Protein AF-A0A379U1T8-F1 (afdb_monomer)

Structure (mmCIF, N/CA/C/O backbone):
data_AF-A0A379U1T8-F1
#
_entry.id   AF-A0A379U1T8-F1
#
loop_
_atom_site.group_PDB
_atom_site.id
_atom_site.type_symbol
_atom_site.label_atom_id
_atom_site.label_alt_id
_atom_site.label_comp_id
_atom_site.label_asym_id
_atom_site.label_entity_id
_atom_site.label_seq_id
_atom_site.pdbx_PDB_ins_code
_atom_site.Cartn_x
_atom_site.Cartn_y
_atom_site.Cartn_z
_atom_site.occupancy
_atom_site.B_iso_or_equiv
_atom_site.auth_seq_id
_atom_site.auth_comp_id
_atom_site.auth_asym_id
_atom_site.auth_atom_id
_atom_site.pdbx_PDB_model_num
ATOM 1 N N . MET A 1 1 ? -5.895 -19.912 -6.587 1.00 42.62 1 MET A N 1
ATOM 2 C CA . MET A 1 1 ? -5.052 -18.820 -6.049 1.00 42.62 1 MET A CA 1
ATOM 3 C C . MET A 1 1 ? -4.078 -18.420 -7.145 1.00 42.62 1 MET A C 1
ATOM 5 O O . MET A 1 1 ? -3.086 -19.106 -7.343 1.00 42.62 1 MET A O 1
ATOM 9 N N . ASN A 1 2 ? -4.416 -17.400 -7.933 1.00 49.25 2 ASN A N 1
ATOM 10 C CA . ASN A 1 2 ? -3.633 -17.021 -9.110 1.00 49.25 2 ASN A CA 1
ATOM 11 C C . ASN A 1 2 ? -2.384 -16.250 -8.663 1.00 49.25 2 ASN A C 1
ATOM 13 O O . ASN A 1 2 ? -2.467 -15.071 -8.333 1.00 49.25 2 ASN A O 1
ATOM 17 N N . ASN A 1 3 ? -1.240 -16.934 -8.600 1.00 52.75 3 ASN A N 1
ATOM 18 C CA . ASN A 1 3 ? 0.060 -16.303 -8.381 1.00 52.75 3 ASN A CA 1
ATOM 19 C C . ASN A 1 3 ? 0.500 -15.636 -9.686 1.00 52.75 3 ASN A C 1
ATOM 21 O O . ASN A 1 3 ? 1.145 -16.260 -10.527 1.00 52.75 3 ASN A O 1
ATOM 25 N N . VAL A 1 4 ? 0.139 -14.366 -9.864 1.00 59.81 4 VAL A N 1
ATOM 26 C CA . VAL A 1 4 ? 0.731 -13.538 -10.916 1.00 59.81 4 VAL A CA 1
ATOM 27 C C . VAL A 1 4 ? 2.193 -13.295 -10.527 1.00 59.81 4 VAL A C 1
ATOM 29 O O . VAL A 1 4 ? 2.505 -12.500 -9.640 1.00 59.81 4 VAL A O 1
ATOM 32 N N . LEU A 1 5 ? 3.102 -14.039 -11.158 1.00 60.38 5 LEU A N 1
ATOM 33 C CA . LEU A 1 5 ? 4.552 -13.896 -11.030 1.00 60.38 5 LEU A CA 1
ATOM 34 C C . LEU A 1 5 ? 5.003 -12.618 -11.748 1.00 60.38 5 LEU A C 1
ATOM 36 O O . LEU A 1 5 ? 5.587 -12.663 -12.827 1.00 60.38 5 LEU A O 1
ATOM 40 N N . LEU A 1 6 ? 4.720 -11.452 -11.163 1.00 65.88 6 LEU A N 1
ATOM 41 C CA . LEU A 1 6 ? 5.350 -10.224 -11.631 1.00 65.88 6 LEU A CA 1
ATOM 42 C C . LEU A 1 6 ? 6.847 -10.245 -11.274 1.00 65.88 6 LEU A C 1
ATOM 44 O O . LEU A 1 6 ? 7.193 -10.506 -10.110 1.00 65.88 6 LEU A O 1
ATOM 48 N N . PRO A 1 7 ? 7.739 -9.908 -12.224 1.00 77.12 7 PRO A N 1
ATOM 49 C CA . PRO A 1 7 ? 9.154 -9.708 -11.944 1.00 77.12 7 PRO A CA 1
ATOM 50 C C . PRO A 1 7 ? 9.368 -8.753 -10.764 1.00 77.12 7 PRO A C 1
ATOM 52 O O . PRO A 1 7 ? 8.577 -7.837 -10.514 1.00 77.12 7 PRO A O 1
ATOM 55 N N . MET A 1 8 ? 10.446 -8.967 -10.006 1.00 75.00 8 MET A N 1
ATOM 56 C CA . MET A 1 8 ? 10.762 -8.194 -8.795 1.00 75.00 8 MET A CA 1
ATOM 57 C C . MET A 1 8 ? 10.745 -6.679 -9.050 1.00 75.00 8 MET A C 1
ATOM 59 O O . MET A 1 8 ? 10.256 -5.916 -8.214 1.00 75.00 8 MET A O 1
ATOM 63 N N . ASP A 1 9 ? 11.247 -6.253 -10.208 1.00 82.25 9 ASP A N 1
ATOM 64 C CA . ASP A 1 9 ? 11.320 -4.851 -10.617 1.00 82.25 9 ASP A CA 1
ATOM 65 C C . ASP A 1 9 ? 9.945 -4.247 -10.890 1.00 82.25 9 ASP A C 1
ATOM 67 O O . ASP A 1 9 ? 9.637 -3.172 -10.371 1.00 82.25 9 ASP A O 1
ATOM 71 N N . THR A 1 10 ? 9.064 -4.983 -11.568 1.00 86.31 10 THR A N 1
ATOM 72 C CA . THR A 1 10 ? 7.677 -4.563 -11.805 1.00 86.31 10 THR A CA 1
ATOM 73 C C . THR A 1 10 ? 6.918 -4.398 -10.489 1.00 86.31 10 THR A C 1
ATOM 75 O O . THR A 1 10 ? 6.232 -3.397 -10.279 1.00 86.31 10 THR A O 1
ATOM 78 N N . ARG A 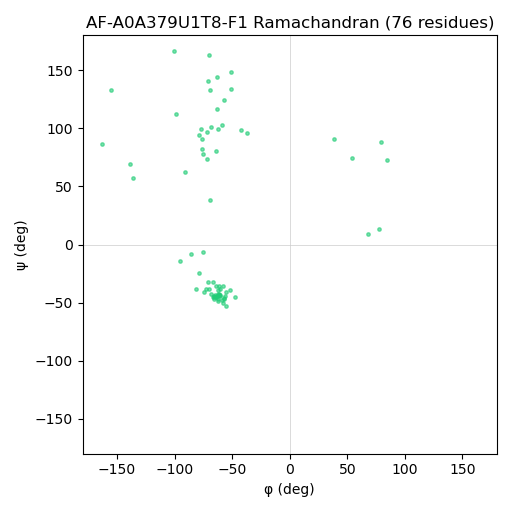1 11 ? 7.098 -5.324 -9.536 1.00 86.50 11 ARG A N 1
ATOM 79 C CA . ARG A 1 11 ? 6.472 -5.222 -8.203 1.00 86.50 11 ARG A CA 1
ATOM 80 C C . ARG A 1 11 ? 6.983 -4.016 -7.416 1.00 86.50 11 ARG A C 1
ATOM 82 O O . ARG A 1 11 ? 6.217 -3.376 -6.695 1.00 86.50 11 ARG A O 1
ATOM 89 N N . ARG A 1 12 ? 8.265 -3.672 -7.565 1.00 8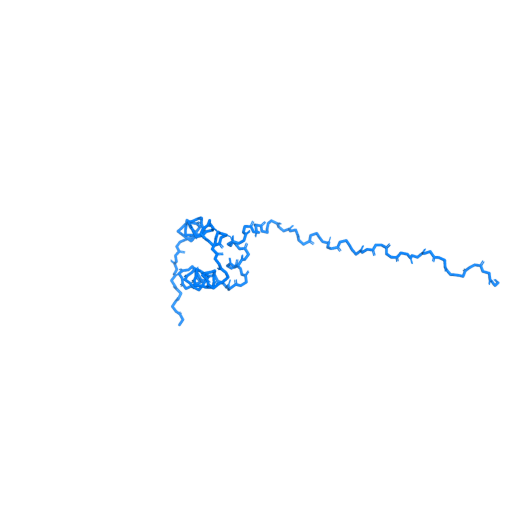7.25 12 ARG A N 1
ATOM 90 C CA . ARG A 1 12 ? 8.872 -2.489 -6.937 1.00 87.25 12 ARG A CA 1
ATOM 91 C C . ARG A 1 12 ? 8.363 -1.191 -7.558 1.00 87.25 12 ARG A C 1
ATOM 93 O O . ARG A 1 12 ? 8.143 -0.224 -6.831 1.00 87.25 12 ARG A O 1
ATOM 100 N N . GLN A 1 13 ? 8.156 -1.169 -8.872 1.00 88.19 13 GLN A N 1
ATOM 101 C CA . GLN A 1 13 ? 7.578 -0.028 -9.577 1.00 88.19 13 GLN A CA 1
ATOM 102 C C . GLN A 1 13 ? 6.119 0.198 -9.165 1.00 88.19 13 GLN A C 1
ATOM 104 O O . GLN A 1 13 ? 5.761 1.318 -8.801 1.00 88.19 13 GLN A O 1
ATOM 109 N N . LEU 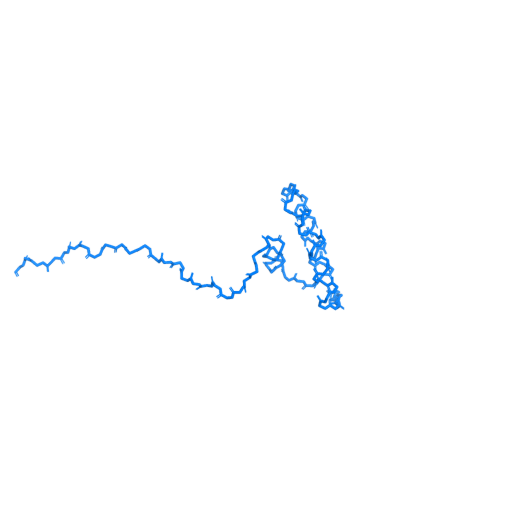A 1 14 ? 5.322 -0.874 -9.092 1.00 90.12 14 LEU A N 1
ATOM 110 C CA . LEU A 1 14 ? 3.956 -0.834 -8.564 1.00 90.12 14 LEU A CA 1
ATOM 111 C C . LEU A 1 14 ? 3.923 -0.304 -7.125 1.00 90.12 14 LEU A C 1
ATOM 113 O O . LEU A 1 14 ? 3.142 0.590 -6.806 1.00 90.12 14 LEU A O 1
ATOM 117 N N . LEU A 1 15 ? 4.812 -0.807 -6.262 1.00 91.38 15 LEU A N 1
ATOM 118 C CA . LEU A 1 15 ? 4.931 -0.325 -4.888 1.00 91.38 15 LEU A CA 1
ATOM 119 C C . LEU A 1 15 ? 5.215 1.183 -4.839 1.00 91.38 15 LEU A C 1
ATOM 121 O O . LEU A 1 15 ? 4.582 1.894 -4.063 1.00 91.38 15 LEU A O 1
ATOM 125 N N . ARG A 1 16 ? 6.160 1.679 -5.650 1.00 89.81 16 ARG A N 1
ATOM 126 C CA . ARG A 1 16 ? 6.509 3.109 -5.700 1.00 89.81 16 ARG A CA 1
ATOM 127 C C . ARG A 1 16 ? 5.318 3.967 -6.127 1.00 89.81 16 ARG A C 1
ATOM 129 O O . ARG A 1 16 ? 5.070 4.983 -5.486 1.00 89.81 16 ARG A O 1
ATOM 136 N N . ALA A 1 17 ? 4.573 3.538 -7.146 1.00 90.75 17 ALA A N 1
ATOM 137 C CA . ALA A 1 17 ? 3.395 4.251 -7.636 1.00 90.75 17 ALA A CA 1
ATOM 138 C C . ALA A 1 17 ? 2.263 4.296 -6.593 1.00 90.75 17 ALA A C 1
ATOM 140 O O . ALA A 1 17 ? 1.665 5.345 -6.357 1.00 90.75 17 ALA A O 1
ATOM 141 N N . LEU A 1 18 ? 1.993 3.171 -5.923 1.00 92.38 18 LEU A N 1
ATOM 142 C CA . LEU A 1 18 ? 0.896 3.076 -4.957 1.00 92.38 18 LEU A CA 1
ATOM 143 C C . LEU A 1 18 ? 1.225 3.686 -3.592 1.00 92.38 18 LEU A C 1
ATOM 145 O O . LEU A 1 18 ? 0.307 4.101 -2.886 1.00 92.38 18 LEU A O 1
ATOM 149 N N . LYS A 1 19 ? 2.505 3.774 -3.213 1.00 92.56 19 LYS A N 1
ATOM 150 C CA . LYS A 1 19 ? 2.931 4.274 -1.897 1.00 92.56 19 LYS A CA 1
ATOM 151 C C . LYS A 1 19 ? 2.379 5.667 -1.595 1.00 92.56 19 LYS A C 1
ATOM 153 O O . LYS A 1 19 ? 1.746 5.851 -0.559 1.00 92.56 19 LYS A O 1
ATOM 158 N N . THR A 1 20 ? 2.582 6.631 -2.491 1.00 90.44 20 THR A N 1
ATOM 159 C CA . THR A 1 20 ? 2.138 8.020 -2.283 1.00 90.44 20 THR A CA 1
ATOM 160 C C . THR A 1 20 ? 0.621 8.097 -2.126 1.00 90.44 20 THR A C 1
ATOM 162 O O . THR A 1 20 ? 0.119 8.714 -1.188 1.00 90.44 20 THR A O 1
ATOM 165 N N . ARG A 1 21 ? -0.118 7.382 -2.984 1.00 92.50 21 ARG A N 1
ATOM 166 C CA . ARG A 1 21 ? -1.584 7.324 -2.934 1.00 92.50 21 ARG A CA 1
ATOM 167 C C . ARG A 1 21 ? -2.081 6.683 -1.638 1.00 92.50 21 ARG A C 1
ATOM 169 O O . ARG A 1 21 ? -2.966 7.221 -0.985 1.00 92.50 21 ARG A O 1
ATOM 176 N N . TYR A 1 22 ? -1.475 5.573 -1.225 1.00 94.38 22 TYR A N 1
ATOM 177 C CA . TYR A 1 22 ? -1.808 4.881 0.020 1.00 94.38 22 TYR A CA 1
ATOM 178 C C . TYR A 1 22 ? -1.564 5.754 1.260 1.00 94.38 22 TYR A C 1
ATOM 180 O O . TYR A 1 22 ? -2.311 5.687 2.237 1.00 94.38 22 TYR A O 1
ATOM 188 N N . GLN A 1 23 ? -0.522 6.584 1.241 1.00 90.12 23 GLN A N 1
ATOM 189 C CA . GLN A 1 23 ? -0.213 7.481 2.352 1.00 90.12 23 GLN A CA 1
ATOM 190 C C . GLN A 1 23 ? -1.208 8.648 2.450 1.00 90.12 23 GLN A C 1
ATOM 192 O O . GLN A 1 23 ? -1.622 8.971 3.563 1.00 90.12 23 GLN A O 1
ATOM 197 N N . ALA A 1 24 ? -1.641 9.204 1.314 1.00 91.94 24 ALA A N 1
ATOM 198 C CA . ALA A 1 24 ? -2.498 10.392 1.236 1.00 91.94 24 ALA A CA 1
ATOM 199 C C . ALA A 1 24 ? -4.016 10.125 1.327 1.00 91.94 24 ALA A C 1
ATOM 201 O O . ALA A 1 24 ? -4.801 11.065 1.390 1.00 91.94 24 ALA A O 1
ATOM 202 N N . THR A 1 25 ? -4.450 8.865 1.304 1.00 93.19 25 THR A N 1
ATOM 203 C CA . THR A 1 25 ? -5.870 8.503 1.171 1.00 93.19 25 THR A CA 1
ATOM 204 C C . THR A 1 25 ? -6.536 8.130 2.504 1.00 93.19 25 THR A C 1
ATOM 206 O O . THR A 1 25 ? -5.870 7.890 3.517 1.00 93.19 25 THR A O 1
ATOM 209 N N . SER A 1 26 ? -7.869 8.058 2.513 1.00 93.50 26 SER A N 1
ATOM 210 C CA . SER A 1 26 ? -8.664 7.694 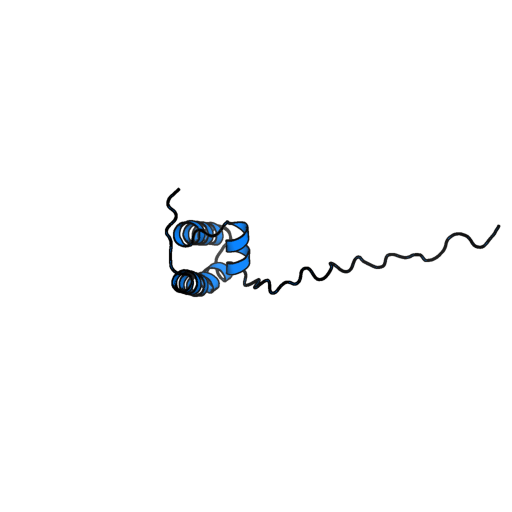3.691 1.00 93.50 26 SER A CA 1
ATOM 211 C C . SER A 1 26 ? -8.510 6.212 4.072 1.00 93.50 26 SER A C 1
ATOM 213 O O . SER A 1 26 ? -8.089 5.377 3.273 1.00 93.50 26 SER A O 1
ATOM 215 N N . LYS A 1 27 ? -8.888 5.823 5.300 1.00 91.69 27 LYS A N 1
ATOM 216 C CA . LYS A 1 27 ? -8.775 4.421 5.760 1.00 91.69 27 LYS A CA 1
ATOM 217 C C . LYS A 1 27 ? -9.546 3.432 4.870 1.00 91.69 27 LYS A C 1
ATOM 219 O O . LYS A 1 27 ? -9.075 2.315 4.668 1.00 91.69 27 LYS A O 1
ATOM 224 N N . ALA A 1 28 ? -10.704 3.832 4.344 1.00 91.56 28 ALA A N 1
ATOM 225 C CA . ALA A 1 28 ? -11.509 2.994 3.457 1.00 91.56 28 ALA A CA 1
ATOM 226 C C . ALA A 1 28 ? -10.791 2.735 2.121 1.00 91.56 28 ALA A C 1
ATOM 228 O O . ALA 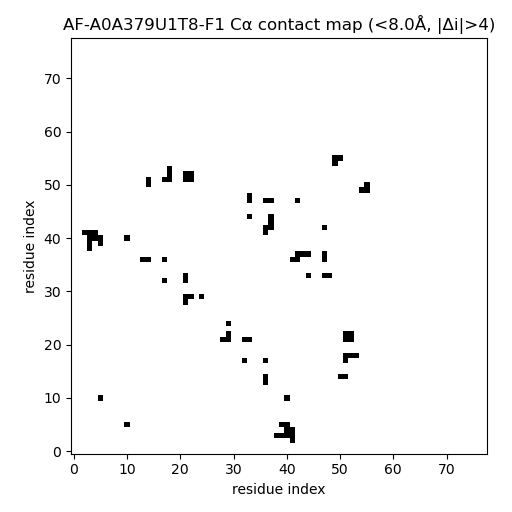A 1 28 ? -10.693 1.596 1.668 1.00 91.56 28 ALA A O 1
ATOM 229 N N . GLU A 1 29 ? -10.216 3.778 1.529 1.00 93.69 29 GLU A N 1
ATOM 230 C CA . GLU A 1 29 ? -9.478 3.686 0.269 1.00 93.69 29 GLU A CA 1
ATOM 231 C C . GLU A 1 29 ? -8.136 2.959 0.423 1.00 93.69 29 GLU A C 1
ATOM 233 O O . GLU A 1 29 ? -7.742 2.209 -0.471 1.00 93.69 29 GLU A O 1
ATOM 238 N N . LYS A 1 30 ? -7.473 3.077 1.584 1.00 94.56 30 LYS A N 1
ATOM 239 C CA . LYS A 1 30 ? -6.270 2.286 1.902 1.00 94.56 30 LYS A CA 1
ATOM 240 C C . LYS A 1 30 ? -6.529 0.790 1.778 1.00 94.56 30 LYS A C 1
ATOM 242 O O . LYS A 1 30 ? -5.681 0.076 1.252 1.00 94.56 30 LYS A O 1
ATOM 247 N N . THR A 1 31 ? -7.685 0.312 2.238 1.00 95.88 31 THR A N 1
ATOM 248 C CA . THR A 1 31 ? -8.047 -1.110 2.138 1.00 95.88 31 THR A CA 1
ATOM 249 C C . THR A 1 31 ? -8.131 -1.561 0.682 1.00 95.88 31 THR A C 1
ATOM 251 O O . THR A 1 31 ? -7.553 -2.591 0.349 1.00 95.88 31 THR A O 1
ATOM 254 N N . ARG A 1 32 ? -8.748 -0.754 -0.192 1.00 95.25 32 ARG A N 1
ATOM 255 C CA . ARG A 1 32 ? -8.857 -1.058 -1.629 1.00 95.25 32 ARG A CA 1
ATOM 256 C C . ARG A 1 32 ? -7.484 -1.127 -2.298 1.00 95.25 32 ARG A C 1
ATOM 258 O O . ARG A 1 32 ? -7.167 -2.118 -2.945 1.00 95.25 32 ARG A O 1
ATOM 265 N N . ILE A 1 33 ? -6.638 -0.121 -2.064 1.00 94.31 33 ILE A N 1
ATOM 266 C CA . ILE A 1 33 ? -5.267 -0.084 -2.604 1.00 94.31 33 ILE A CA 1
ATOM 267 C C . ILE A 1 33 ? -4.444 -1.280 -2.103 1.00 94.31 33 ILE A C 1
ATOM 269 O O . ILE A 1 33 ? -3.644 -1.851 -2.842 1.00 94.31 33 ILE A O 1
ATOM 273 N N . LEU A 1 34 ? -4.626 -1.669 -0.838 1.00 95.31 34 LEU A N 1
ATOM 274 C CA . LEU A 1 34 ? -3.935 -2.809 -0.246 1.00 95.31 34 LEU A CA 1
ATOM 275 C C . LEU A 1 34 ? -4.350 -4.134 -0.894 1.00 95.31 34 LEU A C 1
ATOM 277 O O . LEU A 1 34 ? -3.485 -4.962 -1.170 1.00 95.31 34 LEU A O 1
ATOM 281 N N . GLU A 1 35 ? -5.644 -4.347 -1.118 1.00 94.69 35 GLU A N 1
ATOM 282 C CA . GLU A 1 35 ? -6.171 -5.563 -1.749 1.00 94.69 35 GLU A CA 1
AT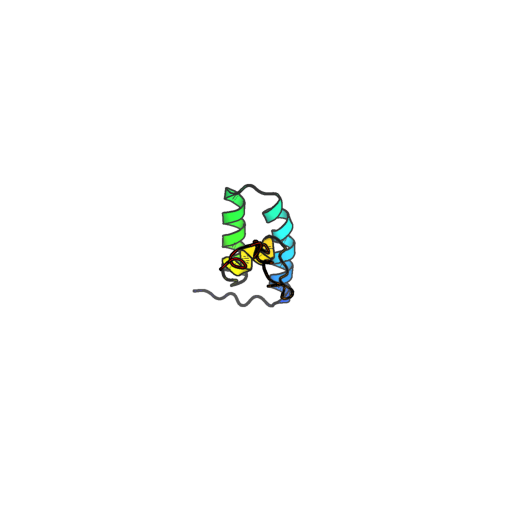OM 283 C C . GLU A 1 35 ? -5.698 -5.701 -3.193 1.00 94.69 35 GLU A C 1
ATOM 285 O O . GLU A 1 35 ? -5.191 -6.757 -3.568 1.00 94.69 35 GLU A O 1
ATOM 290 N N . GLU A 1 36 ? -5.762 -4.613 -3.960 1.00 92.62 36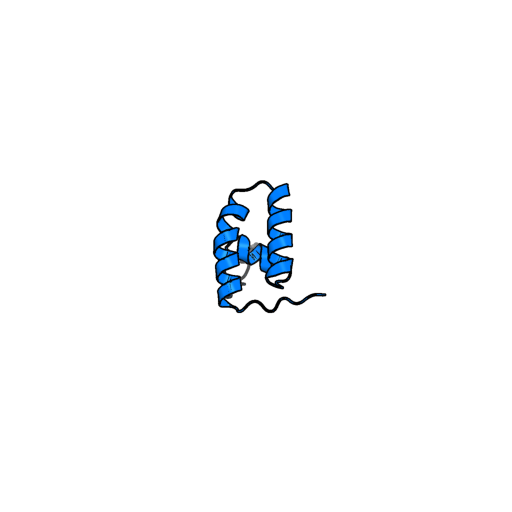 GLU A N 1
ATOM 291 C CA . GLU A 1 36 ? -5.239 -4.553 -5.324 1.00 92.62 36 GLU A CA 1
ATOM 292 C C . GLU A 1 36 ? -3.737 -4.868 -5.357 1.00 92.62 36 GLU A C 1
ATOM 294 O O . GLU A 1 36 ? -3.284 -5.730 -6.112 1.00 92.62 36 GLU A O 1
ATOM 299 N N . PHE A 1 37 ? -2.954 -4.237 -4.476 1.00 92.38 37 PHE A N 1
ATOM 300 C CA . PHE A 1 37 ? -1.522 -4.497 -4.394 1.00 92.38 37 PHE A CA 1
ATOM 301 C C . PHE A 1 37 ? -1.225 -5.960 -4.052 1.00 92.38 37 PHE A C 1
ATOM 303 O O . PHE A 1 37 ? -0.341 -6.553 -4.666 1.00 92.38 37 PHE A O 1
ATOM 310 N N . ILE A 1 38 ? -1.944 -6.565 -3.103 1.00 94.00 38 ILE A N 1
ATOM 311 C CA . ILE A 1 38 ? -1.778 -7.981 -2.734 1.00 94.00 38 ILE A CA 1
ATOM 312 C C . ILE A 1 38 ? -2.097 -8.891 -3.921 1.00 94.00 38 ILE A C 1
ATOM 314 O O . ILE A 1 38 ? -1.310 -9.790 -4.217 1.00 94.00 38 ILE A O 1
ATOM 318 N N . LEU A 1 39 ? -3.215 -8.637 -4.604 1.00 92.12 39 LEU A N 1
ATOM 319 C CA . LEU A 1 39 ? -3.675 -9.440 -5.733 1.00 92.12 39 LEU A CA 1
ATOM 320 C C . LEU A 1 39 ? -2.663 -9.431 -6.885 1.00 92.12 39 LEU A C 1
ATOM 322 O O . LEU A 1 39 ? -2.376 -10.478 -7.458 1.00 92.12 39 LEU A O 1
ATOM 326 N N . ILE A 1 40 ? -2.097 -8.262 -7.191 1.00 89.31 40 ILE A N 1
ATOM 327 C CA . ILE A 1 40 ? -1.177 -8.078 -8.320 1.00 89.31 40 ILE A CA 1
ATOM 328 C C . ILE A 1 40 ? 0.254 -8.526 -7.976 1.00 89.31 40 ILE A C 1
ATOM 330 O O . ILE A 1 40 ? 0.955 -9.083 -8.816 1.00 89.31 40 ILE A O 1
ATOM 334 N N . SER A 1 41 ? 0.725 -8.269 -6.751 1.00 86.88 41 SER A N 1
ATOM 335 C CA . SER A 1 41 ? 2.131 -8.498 -6.367 1.00 86.88 41 SER A CA 1
ATOM 336 C C . SER A 1 41 ? 2.406 -9.844 -5.688 1.00 86.88 41 SER A C 1
ATOM 338 O O . SER A 1 41 ? 3.577 -10.202 -5.498 1.00 86.88 41 SER A O 1
ATOM 340 N N . GLY A 1 42 ? 1.357 -10.542 -5.244 1.00 88.50 42 GLY A N 1
ATOM 341 C CA . GLY A 1 42 ? 1.455 -11.773 -4.458 1.00 88.50 42 GLY A CA 1
ATOM 342 C C . GLY A 1 42 ? 2.013 -11.581 -3.040 1.00 88.50 42 GLY A C 1
ATOM 343 O O . GLY A 1 42 ? 2.313 -12.559 -2.356 1.00 88.50 42 GLY A O 1
ATOM 344 N N . TYR A 1 43 ? 2.195 -10.343 -2.560 1.00 90.12 43 TYR A N 1
ATOM 345 C CA . TYR A 1 43 ? 2.667 -10.116 -1.193 1.00 90.12 43 TYR A CA 1
ATOM 346 C C . TYR A 1 43 ? 1.597 -10.461 -0.159 1.00 90.12 43 TYR A C 1
ATOM 348 O O . TYR A 1 43 ? 0.439 -10.075 -0.274 1.00 90.12 43 TYR A O 1
ATOM 356 N N . HIS A 1 44 ? 2.012 -11.075 0.950 1.00 92.50 44 HIS A N 1
ATOM 357 C CA . HIS A 1 44 ? 1.130 -11.228 2.101 1.00 92.50 44 HIS A CA 1
ATOM 358 C C . HIS A 1 44 ? 0.740 -9.861 2.686 1.00 92.50 44 HIS A C 1
ATOM 360 O O . HIS A 1 44 ? 1.583 -8.962 2.792 1.00 92.50 44 HIS A O 1
ATOM 366 N N . ARG A 1 45 ? -0.504 -9.731 3.169 1.00 93.12 45 ARG A N 1
ATOM 367 C CA . ARG A 1 45 ? -1.082 -8.480 3.698 1.00 93.12 45 ARG A CA 1
ATOM 368 C C . ARG A 1 45 ? -0.164 -7.750 4.680 1.00 93.12 45 ARG A C 1
ATOM 370 O O . ARG A 1 45 ? 0.048 -6.547 4.563 1.00 93.12 45 ARG A O 1
ATOM 377 N N . LYS A 1 46 ? 0.445 -8.481 5.619 1.00 92.00 46 LYS A N 1
ATOM 378 C CA . LYS A 1 46 ? 1.370 -7.916 6.622 1.00 92.00 46 LYS A CA 1
ATOM 379 C C . LYS A 1 46 ? 2.619 -7.291 5.993 1.00 92.00 46 LYS A C 1
ATOM 381 O O . LYS A 1 46 ? 3.105 -6.262 6.458 1.00 92.00 46 LYS A O 1
ATOM 386 N N . SER A 1 47 ? 3.159 -7.929 4.960 1.00 90.38 47 SER A N 1
ATOM 387 C CA . SER A 1 47 ? 4.329 -7.437 4.230 1.00 90.38 47 SER A CA 1
ATOM 388 C C . SER A 1 47 ? 3.954 -6.268 3.325 1.00 90.38 47 SER A C 1
ATOM 390 O O . SER A 1 47 ? 4.665 -5.269 3.320 1.00 90.38 47 SER A O 1
ATOM 392 N N . ALA A 1 48 ? 2.802 -6.341 2.659 1.00 92.81 48 ALA A N 1
ATOM 393 C CA . ALA A 1 48 ? 2.263 -5.261 1.843 1.00 92.81 48 ALA A CA 1
ATOM 394 C C . ALA A 1 48 ? 2.049 -3.964 2.637 1.00 92.81 48 ALA A C 1
ATOM 396 O O . ALA A 1 48 ? 2.572 -2.922 2.251 1.00 92.81 48 ALA A O 1
ATOM 397 N N . ILE A 1 49 ? 1.379 -4.035 3.794 1.00 93.00 49 ILE A N 1
ATOM 398 C CA . ILE A 1 49 ? 1.188 -2.880 4.690 1.00 93.00 49 ILE A CA 1
ATOM 399 C C . ILE A 1 49 ? 2.536 -2.265 5.077 1.00 93.00 49 ILE A C 1
ATOM 401 O O . ILE A 1 49 ? 2.699 -1.047 5.063 1.00 93.00 49 ILE A O 1
ATOM 405 N N . ARG A 1 50 ? 3.519 -3.105 5.416 1.00 89.81 50 ARG A N 1
ATOM 406 C CA . ARG A 1 50 ? 4.847 -2.650 5.840 1.00 89.81 50 ARG A CA 1
ATOM 407 C C . ARG A 1 50 ? 5.571 -1.894 4.721 1.00 89.81 50 ARG A C 1
ATOM 409 O O . ARG A 1 50 ? 6.114 -0.820 4.968 1.00 89.81 50 ARG A O 1
ATOM 416 N N . LEU A 1 51 ? 5.512 -2.421 3.499 1.00 91.81 51 LEU A N 1
ATOM 417 C CA . LEU A 1 51 ? 6.092 -1.802 2.307 1.00 91.81 51 LEU A CA 1
ATOM 418 C C . LEU A 1 51 ? 5.396 -0.479 1.945 1.00 91.81 51 LEU A C 1
ATOM 420 O O . LEU A 1 51 ? 6.076 0.525 1.735 1.00 91.81 51 LEU A O 1
ATOM 424 N N . LEU A 1 52 ? 4.060 -0.454 1.928 1.00 92.31 52 LEU A N 1
ATOM 425 C CA . LEU A 1 52 ? 3.262 0.737 1.600 1.00 92.31 52 LEU A CA 1
ATOM 426 C C . LEU A 1 52 ? 3.403 1.850 2.652 1.00 92.31 52 LEU A C 1
ATOM 428 O O . LEU A 1 52 ? 3.419 3.029 2.311 1.00 92.31 52 LEU A O 1
ATOM 432 N N . ASN A 1 53 ? 3.604 1.496 3.923 1.00 91.25 53 ASN A N 1
ATOM 433 C CA . ASN A 1 53 ? 3.925 2.462 4.976 1.00 91.25 53 ASN A CA 1
ATOM 434 C C . ASN A 1 53 ? 5.377 2.973 4.913 1.00 91.25 53 ASN A C 1
ATOM 436 O O . ASN A 1 53 ? 5.731 3.884 5.654 1.00 91.25 53 ASN A O 1
ATOM 440 N N . GLY A 1 54 ? 6.229 2.424 4.039 1.00 82.00 54 GLY A N 1
ATOM 441 C CA . 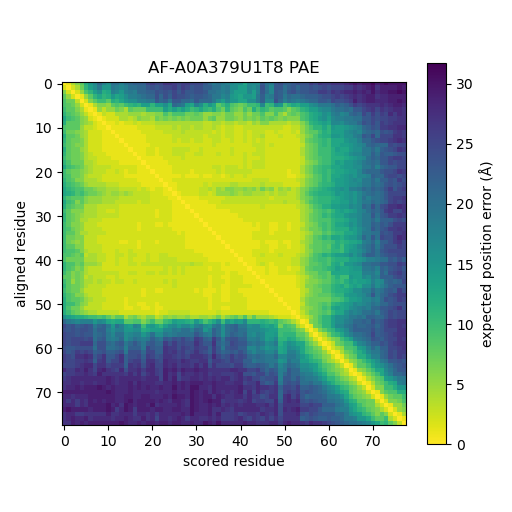GLY A 1 54 ? 7.629 2.832 3.920 1.00 82.00 54 GLY A CA 1
ATOM 442 C C . GLY A 1 54 ? 8.548 2.283 5.013 1.00 82.00 54 GLY A C 1
ATOM 443 O O . GLY A 1 54 ? 9.689 2.726 5.109 1.00 82.00 54 GLY A O 1
ATOM 444 N N . ALA A 1 55 ? 8.096 1.302 5.799 1.00 67.69 55 ALA A N 1
ATOM 445 C CA . ALA A 1 55 ? 8.951 0.592 6.741 1.00 67.69 55 ALA A CA 1
ATOM 446 C C . ALA A 1 55 ? 9.832 -0.401 5.967 1.00 67.69 55 ALA A C 1
ATOM 448 O O . ALA A 1 55 ? 9.529 -1.590 5.847 1.00 67.69 55 ALA A O 1
ATOM 449 N N . ILE A 1 56 ? 10.930 0.103 5.408 1.00 55.00 56 ILE A N 1
ATOM 450 C CA . ILE A 1 56 ? 12.000 -0.730 4.866 1.00 55.00 56 ILE A CA 1
ATOM 451 C C . ILE A 1 56 ? 12.700 -1.339 6.078 1.00 55.00 56 ILE A C 1
ATOM 453 O O . ILE A 1 56 ? 13.504 -0.691 6.741 1.00 55.00 56 ILE A O 1
ATOM 457 N N . THR A 1 57 ? 12.339 -2.569 6.437 1.00 51.16 57 THR A N 1
ATOM 458 C CA . THR A 1 57 ? 13.017 -3.287 7.515 1.00 51.16 57 THR A CA 1
ATOM 459 C C . THR A 1 57 ? 14.373 -3.770 7.014 1.00 51.16 57 THR A C 1
ATOM 461 O O . THR A 1 57 ? 14.534 -4.948 6.707 1.00 51.16 57 THR A O 1
ATOM 464 N N . SER A 1 58 ? 15.354 -2.874 6.950 1.00 49.19 58 SER A N 1
ATOM 465 C CA . SER A 1 58 ? 16.732 -3.261 7.241 1.00 49.19 58 SER A CA 1
ATOM 466 C C . SER A 1 58 ? 16.718 -3.695 8.700 1.00 49.19 58 SER A C 1
ATOM 468 O O . SER A 1 58 ? 16.310 -2.907 9.551 1.00 49.19 58 SER A O 1
ATOM 470 N N . GLY A 1 59 ? 17.013 -4.971 8.959 1.00 51.28 59 GLY A N 1
ATOM 471 C CA . GLY A 1 59 ? 16.803 -5.661 10.231 1.00 51.28 59 GLY A CA 1
ATOM 472 C C . GLY A 1 59 ? 17.068 -4.792 11.454 1.00 51.28 59 GLY A C 1
ATOM 473 O O . GLY A 1 59 ? 18.194 -4.661 11.918 1.00 51.28 59 GLY A O 1
ATOM 474 N N . ASN A 1 60 ? 16.000 -4.208 11.987 1.00 48.88 60 ASN A N 1
ATOM 475 C CA . ASN A 1 60 ? 16.066 -3.454 13.215 1.00 48.88 60 ASN A CA 1
ATOM 476 C C . ASN A 1 60 ? 14.887 -3.815 14.113 1.00 48.88 60 ASN A C 1
ATOM 478 O O . ASN A 1 60 ? 14.120 -2.986 14.586 1.00 48.88 60 ASN A O 1
ATOM 482 N N . HIS A 1 61 ? 14.819 -5.111 14.396 1.00 51.31 61 HIS A N 1
ATOM 483 C CA . HIS A 1 61 ? 14.382 -5.592 15.693 1.00 51.31 61 HIS A CA 1
ATOM 484 C C . HIS A 1 61 ? 15.462 -5.251 16.752 1.00 51.31 61 HIS A C 1
ATOM 486 O O . HIS A 1 61 ? 15.714 -6.075 17.632 1.00 51.31 61 HIS A O 1
ATOM 492 N N . ARG A 1 62 ? 16.143 -4.077 16.714 1.00 52.28 62 ARG A N 1
ATOM 493 C CA . ARG A 1 62 ? 16.781 -3.558 17.935 1.00 52.28 62 ARG A CA 1
ATOM 494 C C . ARG A 1 62 ? 15.616 -3.330 18.863 1.00 52.28 62 ARG A C 1
ATOM 496 O O . ARG A 1 62 ? 14.833 -2.399 18.716 1.00 52.28 62 ARG A O 1
ATOM 503 N N . ARG A 1 63 ? 15.474 -4.326 19.731 1.00 51.41 63 ARG A N 1
ATOM 504 C CA . ARG A 1 63 ? 15.343 -4.140 21.157 1.00 51.41 63 ARG A CA 1
ATOM 505 C C . ARG A 1 63 ? 14.494 -2.910 21.411 1.00 51.4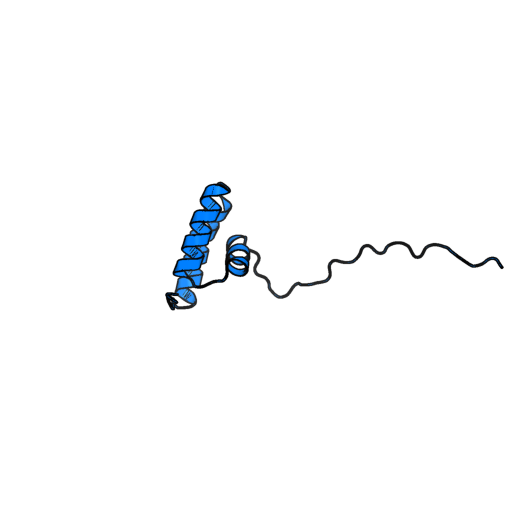1 63 ARG A C 1
ATOM 507 O O . ARG A 1 63 ? 15.009 -1.804 21.520 1.00 51.41 63 ARG A O 1
ATOM 514 N N . ARG A 1 64 ? 13.183 -3.141 21.519 1.00 53.06 64 ARG A N 1
ATOM 515 C CA . ARG A 1 64 ? 12.404 -2.416 22.519 1.00 53.06 64 ARG A CA 1
ATOM 516 C C . ARG A 1 64 ? 13.280 -2.423 23.765 1.00 53.06 64 ARG A C 1
ATOM 518 O O . ARG A 1 64 ? 13.414 -3.471 24.392 1.00 53.06 64 ARG A O 1
ATOM 525 N N . SER A 1 65 ? 13.993 -1.329 24.007 1.00 57.47 65 SER A N 1
ATOM 526 C CA . SER A 1 65 ? 14.732 -1.127 25.235 1.00 57.47 65 SER A CA 1
ATOM 527 C C . SER A 1 65 ? 13.659 -1.207 26.299 1.00 57.47 65 SER A C 1
ATOM 529 O O . SER A 1 65 ? 12.807 -0.322 26.391 1.00 57.47 65 SER A O 1
ATOM 531 N N . ALA A 1 66 ? 13.600 -2.350 26.982 1.00 59.88 66 ALA A N 1
ATOM 532 C CA . ALA A 1 66 ? 12.754 -2.496 28.144 1.00 59.88 66 ALA A CA 1
ATOM 533 C C . ALA A 1 66 ? 13.074 -1.301 29.049 1.00 59.88 66 ALA A C 1
ATOM 535 O O . ALA A 1 66 ? 14.256 -0.966 29.190 1.00 59.88 66 ALA A O 1
ATOM 536 N N . PRO A 1 67 ? 12.067 -0.608 29.602 1.00 50.28 67 PRO A N 1
ATOM 537 C CA . PRO A 1 67 ? 12.363 0.441 30.555 1.00 50.28 67 PRO A CA 1
ATOM 538 C C . PRO A 1 67 ? 13.164 -0.223 31.673 1.00 50.28 67 PRO A C 1
ATOM 540 O O . PRO A 1 67 ? 12.717 -1.230 32.225 1.00 50.28 67 PRO A O 1
ATOM 543 N N . ALA A 1 68 ? 14.359 0.295 31.956 1.00 60.25 68 ALA A N 1
ATOM 544 C CA . ALA A 1 68 ? 15.153 -0.113 33.102 1.00 60.25 68 ALA A CA 1
ATOM 545 C C . ALA A 1 68 ? 14.377 0.281 34.366 1.00 60.25 68 ALA A C 1
ATOM 547 O O . ALA A 1 68 ? 14.578 1.342 34.949 1.00 60.25 68 ALA A O 1
ATOM 548 N N . ARG A 1 69 ? 13.397 -0.542 34.742 1.00 55.16 69 ARG A N 1
ATOM 549 C CA . ARG A 1 69 ? 12.659 -0.409 35.987 1.00 55.16 69 ARG A CA 1
ATOM 550 C C . ARG A 1 69 ? 13.551 -0.975 37.083 1.00 55.16 69 ARG A C 1
ATOM 552 O O . ARG A 1 69 ? 13.580 -2.173 37.313 1.00 55.16 69 ARG A O 1
ATOM 559 N N . PHE A 1 70 ? 14.297 -0.065 37.701 1.00 52.44 70 PHE A N 1
ATOM 560 C CA . PHE A 1 70 ? 14.277 0.089 39.151 1.00 52.44 70 PHE A CA 1
ATOM 561 C C . PHE A 1 70 ? 14.552 -1.202 39.945 1.00 52.44 70 PHE A C 1
ATOM 563 O O . PHE A 1 70 ? 13.660 -1.748 40.584 1.00 52.44 70 PHE A O 1
ATOM 570 N N . ILE A 1 71 ? 15.813 -1.643 39.972 1.00 51.75 71 ILE A N 1
ATOM 571 C CA . ILE A 1 71 ? 16.346 -2.343 41.153 1.00 51.75 71 ILE A CA 1
ATOM 572 C C . ILE A 1 71 ? 16.954 -1.267 42.053 1.00 51.75 71 ILE A C 1
ATOM 574 O O . ILE A 1 71 ? 18.160 -1.196 42.257 1.00 51.75 71 ILE A O 1
ATOM 578 N N . ALA A 1 72 ? 16.111 -0.350 42.519 1.00 55.47 72 ALA A N 1
ATOM 579 C CA . ALA A 1 72 ? 16.437 0.420 43.697 1.00 55.47 72 ALA A CA 1
ATOM 580 C C . ALA A 1 72 ? 15.704 -0.259 44.850 1.00 55.47 72 ALA A C 1
ATOM 582 O O . ALA A 1 72 ? 14.479 -0.237 44.931 1.00 55.47 72 ALA A O 1
ATOM 583 N N . GLN A 1 73 ? 16.514 -0.842 45.730 1.00 56.34 73 GLN A N 1
ATOM 584 C CA . GLN A 1 73 ? 16.240 -0.896 47.158 1.00 56.34 73 GLN A CA 1
ATOM 585 C C . GLN A 1 73 ? 15.238 -1.954 47.627 1.00 56.34 73 GLN A C 1
ATOM 587 O O . GLN A 1 73 ? 14.072 -1.667 47.875 1.00 56.34 73 GLN A O 1
ATOM 592 N N . LEU A 1 74 ? 15.747 -3.157 47.909 1.00 58.31 74 LEU A N 1
ATOM 593 C CA . LEU A 1 74 ? 15.273 -3.903 49.072 1.00 58.31 74 LEU A CA 1
ATOM 594 C C . LEU A 1 74 ? 16.342 -4.892 49.557 1.00 58.31 74 LEU A C 1
ATOM 596 O O . LEU A 1 74 ? 16.902 -5.635 48.761 1.00 58.31 74 LEU A O 1
ATOM 600 N N . PHE A 1 75 ? 16.562 -4.887 50.872 1.00 53.97 75 PHE A N 1
ATOM 601 C CA . PHE A 1 75 ? 17.403 -5.793 51.667 1.00 53.97 75 PHE A CA 1
ATOM 602 C C . PHE A 1 75 ? 18.904 -5.489 51.773 1.00 53.97 75 PHE A C 1
ATOM 604 O O . PHE A 1 75 ? 19.759 -6.242 51.327 1.00 53.97 75 PHE A O 1
ATOM 611 N N . SER A 1 76 ? 19.217 -4.449 52.546 1.00 44.78 76 SER A N 1
ATOM 612 C CA . SER A 1 76 ? 20.390 -4.477 53.432 1.00 44.78 76 SER A CA 1
ATOM 613 C C . SER A 1 76 ? 20.034 -3.849 54.784 1.00 44.78 76 SER A C 1
ATOM 615 O O . SER A 1 76 ? 20.433 -2.729 55.101 1.00 44.78 76 SER A O 1
ATOM 617 N N . ARG A 1 77 ? 19.188 -4.555 55.542 1.00 46.50 77 ARG A N 1
ATOM 618 C CA . ARG A 1 77 ? 19.036 -4.435 57.000 1.00 46.50 77 ARG A CA 1
ATOM 619 C C . ARG A 1 77 ? 18.298 -5.674 57.517 1.00 46.50 77 ARG A C 1
ATOM 621 O O . ARG A 1 77 ? 17.074 -5.671 57.599 1.00 46.50 77 ARG A O 1
ATOM 628 N N . LEU A 1 78 ? 19.074 -6.718 57.786 1.00 50.84 78 LEU A N 1
ATOM 629 C CA . LEU A 1 78 ? 18.884 -7.728 58.828 1.00 50.84 78 LEU A CA 1
ATOM 630 C C . LEU A 1 78 ? 20.290 -8.118 59.287 1.00 50.84 78 LEU A C 1
ATOM 632 O O . LEU A 1 78 ? 21.133 -8.328 58.385 1.00 50.84 78 LEU A O 1
#

Foldseek 3Di:
DDPQPDPPVVLVVLLVVLLVVLVPDDPVVVVVSLVVSCVNNVDDSVVSVCSSPVVPCPPPPPDPPDPPPDPPDDDDDD

Solvent-accessible surface area (backbone atoms only — not comparable to full-atom values): 5021 Å² total; per-residue (Å²): 133,79,76,47,83,59,56,74,64,59,44,50,52,52,48,60,66,47,24,61,56,50,66,76,48,54,78,73,56,33,52,54,55,48,51,53,49,28,57,55,55,60,43,54,68,75,59,43,54,35,56,48,70,63,57,76,75,70,91,64,85,69,63,81,74,69,78,87,74,74,92,72,85,85,87,92,84,130

Mean predicted aligned error: 12.24 Å

Organism: Salmonella diarizonae (NCBI:txid59204)

Nearest PDB structures (foldseek):
  8rkv-assembly1_R  TM=5.193E-01  e=4.193E+00  Scytonema hofmannii
  2rn7-assembly1_A  TM=4.110E-01  e=4.738E+00  Shigella flexneri
  5dvw-assembly2_C  TM=4.227E-01  e=9.280E+00  Ebola virus - Mayinga, Zaire, 1976

Radius of gyration: 21.08 Å; Cα contacts (8 Å, |Δi|>4): 45; chains: 1; bounding box: 32×29×71 Å

Secondary structure (DSSP, 8-state):
-------HHHHHHHHHHHHHHHHHS-HHHHHHHHHHHHHHH---HHHHHHHHTT---SS-------------------

pLDDT: mean 76.47, std 18.52, range [42.62, 95.88]

Sequence (78 aa):
MNNVLLPMDTRRQLLRALKTRYQATSKAEKTRILEEFILISGYHRKSAIRLLNGAITSGNHRRRSAPARFIAQLFSRL